Protein AF-A0A7G6STR0-F1 (afdb_monomer_lite)

Radius of gyration: 23.63 Å; chains: 1; bounding box: 39×69×59 Å

Secondary structure (DSSP, 8-state):
-----------------------SEEEEEEEETTEEEEEEEE--TTSPPEEEEEEEEEEETTS-EEEEEEEEEE-TT--SEEEEEEESEEEESSPPEEEEEE--

pLDDT: mean 85.56, std 17.43, range [40.66, 97.88]

Foldseek 3Di:
DDDDDDDDPDPPPPDCPPPPPPDQKDKFKWAAAWKIWIWMFRDDQPFAWKKKKKWFWFAFPVRDIDIDIDIDIHGRGGGRHTPDIDTRTHTGPDTMDMDIDTDD

Sequence (104 aa):
MNWIRIAAATALVGCPVAAVAKEAVSCGGAAMLGGAQLNCSHVEPTAPPQFCTFSWALHTMAGDQKIVEGTFLLPPGASNVTIYQGSGFDRALSNPIVICRGNK

Structure (mmCIF, N/CA/C/O backbone):
data_AF-A0A7G6STR0-F1
#
_entry.id   AF-A0A7G6STR0-F1
#
loop_
_atom_site.group_PDB
_atom_site.id
_atom_site.type_symbol
_atom_site.label_atom_id
_atom_site.label_alt_id
_atom_site.label_comp_id
_atom_site.label_asym_id
_atom_site.label_entity_id
_atom_site.label_seq_id
_atom_site.pdbx_PDB_ins_code
_atom_site.Cartn_x
_atom_site.Cartn_y
_atom_site.Cartn_z
_atom_site.occupancy
_atom_site.B_iso_or_equiv
_atom_site.auth_seq_id
_atom_site.auth_comp_id
_atom_site.auth_asym_id
_atom_site.auth_atom_id
_atom_site.pdbx_PDB_model_num
ATOM 1 N N . MET A 1 1 ? -27.388 -60.720 39.980 1.00 41.16 1 MET A N 1
ATOM 2 C CA . MET A 1 1 ? -27.520 -61.524 38.746 1.00 41.16 1 MET A CA 1
ATOM 3 C C . MET A 1 1 ? -28.829 -61.082 38.097 1.00 41.16 1 MET A C 1
ATOM 5 O O . MET A 1 1 ? -29.862 -61.351 38.677 1.00 41.16 1 MET A O 1
ATOM 9 N N . ASN A 1 2 ? -28.908 -60.246 37.063 1.00 40.66 2 ASN A N 1
ATOM 10 C CA . ASN A 1 2 ? -27.957 -59.842 36.032 1.00 40.66 2 ASN A CA 1
ATOM 11 C C . ASN A 1 2 ? -27.996 -58.322 35.808 1.00 40.66 2 ASN A C 1
ATOM 13 O O . ASN A 1 2 ? -29.062 -57.717 35.724 1.00 40.66 2 ASN A O 1
ATOM 17 N N . TRP A 1 3 ? -26.802 -57.750 35.676 1.00 55.72 3 TRP A N 1
ATOM 18 C CA . TRP A 1 3 ? -26.523 -56.467 35.041 1.00 55.72 3 TRP A CA 1
ATOM 19 C C . TRP A 1 3 ? -26.772 -56.556 33.531 1.00 55.72 3 TRP A C 1
ATOM 21 O O . TRP A 1 3 ? -26.474 -57.594 32.956 1.00 55.72 3 TRP A O 1
ATOM 31 N N . ILE A 1 4 ? -27.250 -55.468 32.915 1.00 56.59 4 ILE A N 1
ATOM 32 C CA . ILE A 1 4 ? -26.695 -54.817 31.707 1.00 56.59 4 ILE A CA 1
ATOM 33 C C . ILE A 1 4 ? -27.479 -53.502 31.533 1.00 56.59 4 ILE A C 1
ATOM 35 O O . ILE A 1 4 ? -28.665 -53.502 31.214 1.00 56.59 4 ILE A O 1
ATOM 39 N N . ARG A 1 5 ? -26.824 -52.362 31.789 1.00 52.34 5 ARG A N 1
ATOM 40 C CA . ARG A 1 5 ? -27.299 -51.038 31.363 1.00 52.34 5 ARG A CA 1
ATOM 41 C C . ARG A 1 5 ? -26.540 -50.683 30.092 1.00 52.34 5 ARG A C 1
ATOM 43 O O . ARG A 1 5 ? -25.324 -50.529 30.130 1.00 52.34 5 ARG A O 1
ATOM 50 N N . ILE A 1 6 ? -27.256 -50.608 28.977 1.00 55.66 6 ILE A N 1
ATOM 51 C CA . ILE A 1 6 ? -26.708 -50.224 27.677 1.00 55.66 6 ILE A CA 1
ATOM 52 C C . ILE A 1 6 ? -26.446 -48.717 27.727 1.00 55.66 6 ILE A C 1
ATOM 54 O O . ILE A 1 6 ? -27.377 -47.915 27.758 1.00 55.66 6 ILE A O 1
ATOM 58 N N . ALA A 1 7 ? -25.172 -48.338 27.796 1.00 56.47 7 ALA A N 1
ATOM 59 C CA . ALA A 1 7 ? -24.736 -46.959 27.652 1.00 56.47 7 ALA A CA 1
ATOM 60 C C . ALA A 1 7 ? -24.790 -46.587 26.164 1.00 56.47 7 ALA A C 1
ATOM 62 O O . ALA A 1 7 ? -23.963 -47.037 25.372 1.00 56.47 7 ALA A O 1
ATOM 63 N N . ALA A 1 8 ? -25.784 -45.788 25.777 1.00 53.91 8 ALA A N 1
ATOM 64 C CA . A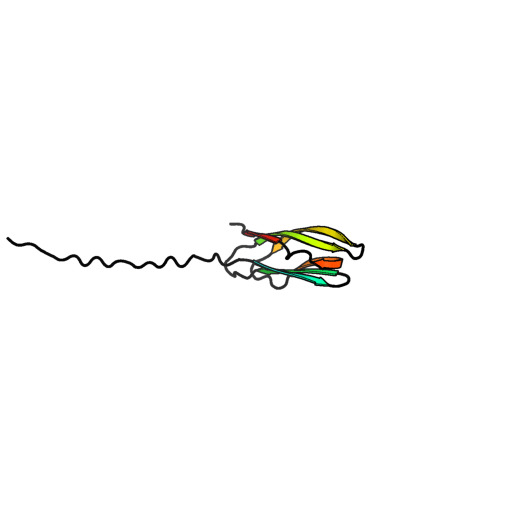LA A 1 8 ? -25.830 -45.162 24.464 1.00 53.91 8 ALA A CA 1
ATOM 65 C C . ALA A 1 8 ? -24.753 -44.068 24.407 1.00 53.91 8 ALA A C 1
ATOM 67 O O . ALA A 1 8 ? -24.936 -42.967 24.922 1.00 53.91 8 ALA A O 1
ATOM 68 N N . ALA A 1 9 ? -23.602 -44.392 23.819 1.00 55.94 9 ALA A N 1
ATOM 69 C CA . ALA A 1 9 ? -22.578 -43.413 23.491 1.00 55.94 9 ALA A CA 1
ATOM 70 C C . ALA A 1 9 ? -23.072 -42.564 22.310 1.00 55.94 9 ALA A C 1
ATOM 72 O O . ALA A 1 9 ? -23.070 -43.004 21.161 1.00 55.94 9 ALA A O 1
ATOM 73 N N . THR A 1 10 ? -23.527 -41.346 22.593 1.00 57.47 10 THR A N 1
ATOM 74 C CA . THR A 1 10 ? -23.783 -40.321 21.578 1.00 57.47 10 THR A CA 1
ATOM 75 C C . THR A 1 10 ? -22.456 -39.919 20.940 1.00 57.47 10 THR A C 1
ATOM 77 O O . THR A 1 10 ? -21.687 -39.150 21.516 1.00 57.47 10 THR A O 1
ATOM 80 N N . ALA A 1 11 ? -22.177 -40.464 19.757 1.00 55.41 11 ALA A N 1
ATOM 81 C CA . ALA A 1 11 ? -21.082 -40.025 18.908 1.00 55.41 11 ALA A CA 1
ATOM 82 C C . ALA A 1 11 ? -21.361 -38.587 18.442 1.00 55.41 11 ALA A C 1
ATOM 84 O O . ALA A 1 11 ? -22.206 -38.347 17.580 1.00 55.41 11 ALA A O 1
ATOM 85 N N . LEU A 1 12 ? -20.666 -37.625 19.048 1.00 50.50 12 LEU A N 1
ATOM 86 C CA . LEU A 1 12 ? -20.566 -36.253 18.561 1.00 50.50 12 LEU A CA 1
ATOM 87 C C . LEU A 1 12 ? -19.867 -36.283 17.197 1.00 50.50 12 LEU A C 1
ATOM 89 O O . LEU A 1 12 ? -18.641 -36.313 17.111 1.00 50.50 12 LEU A O 1
ATOM 93 N N . VAL A 1 13 ? -20.658 -36.286 16.124 1.00 54.69 13 VAL A N 1
ATOM 94 C CA . VAL A 1 13 ? -20.197 -35.991 14.763 1.00 54.69 13 VAL A CA 1
ATOM 95 C C . VAL A 1 13 ? -19.880 -34.496 14.711 1.00 54.69 13 VAL A C 1
ATOM 97 O O . VAL A 1 13 ? -20.676 -33.674 14.268 1.00 54.69 13 VAL A O 1
ATOM 100 N N . GLY A 1 14 ? -18.723 -34.125 15.252 1.00 49.19 14 GLY A N 1
ATOM 101 C CA . GLY A 1 14 ? -18.131 -32.815 15.033 1.00 49.19 14 GLY A CA 1
ATOM 102 C C . GLY A 1 14 ? -17.556 -32.784 13.626 1.00 49.19 14 GLY A C 1
ATOM 103 O O . GLY A 1 14 ? -16.438 -33.245 13.413 1.00 49.19 14 GLY A O 1
ATOM 104 N N . CYS A 1 15 ? -18.312 -32.270 12.654 1.00 49.00 15 CYS A N 1
ATOM 105 C CA . CYS A 1 15 ? -17.722 -31.854 11.386 1.00 49.00 15 CYS A CA 1
ATOM 106 C C . CYS A 1 15 ? -16.654 -30.797 11.699 1.00 49.00 15 CYS A C 1
ATOM 108 O O . CYS A 1 15 ? -17.003 -29.761 12.274 1.00 49.00 15 CYS A O 1
ATOM 110 N N . PRO A 1 16 ? -15.377 -31.008 11.335 1.00 53.38 16 PRO A N 1
ATOM 111 C CA . PRO A 1 16 ? -14.389 -29.952 11.403 1.00 53.38 16 PRO A CA 1
ATOM 112 C C . PRO A 1 16 ? -14.731 -28.978 10.277 1.00 53.38 16 PRO A C 1
ATOM 114 O O . PRO A 1 16 ? -14.235 -29.086 9.159 1.00 53.38 16 PRO A O 1
ATOM 117 N N . VAL A 1 17 ? -15.641 -28.044 10.544 1.00 54.34 17 VAL A N 1
ATOM 118 C CA . VAL A 1 17 ? -15.731 -26.842 9.725 1.00 54.34 17 VAL A CA 1
ATOM 119 C C . VAL A 1 17 ? -14.407 -26.139 9.966 1.00 54.34 17 VAL A C 1
ATOM 121 O O . VAL A 1 17 ? -14.150 -25.664 11.072 1.00 54.34 17 VAL A O 1
ATOM 124 N N . ALA A 1 18 ? -13.525 -26.178 8.968 1.00 54.47 18 ALA A N 1
ATOM 125 C CA . ALA A 1 18 ? -12.286 -25.426 8.988 1.00 54.47 18 ALA A CA 1
ATOM 126 C C . ALA A 1 18 ? -12.642 -23.988 9.373 1.00 54.47 18 ALA A C 1
ATOM 128 O O . ALA A 1 18 ? -13.394 -23.322 8.661 1.00 54.47 18 ALA A O 1
ATOM 129 N N . ALA A 1 19 ? -12.178 -23.548 10.541 1.00 54.22 19 ALA A N 1
ATOM 130 C CA . ALA A 1 19 ? -12.351 -22.178 10.975 1.00 54.22 19 ALA A CA 1
ATOM 131 C C . ALA A 1 19 ? 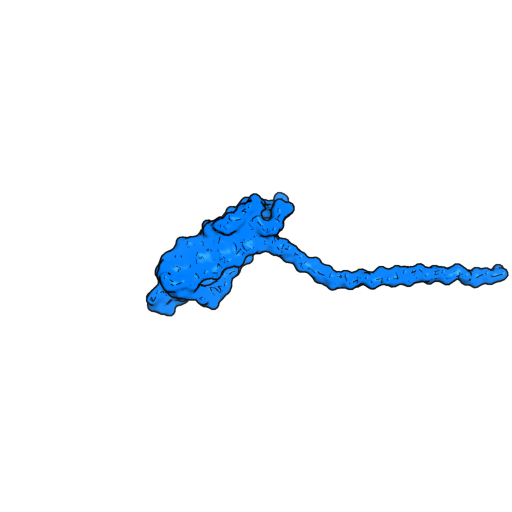-11.559 -21.308 9.998 1.00 54.22 19 ALA A C 1
ATOM 133 O O . ALA A 1 19 ? -10.343 -21.168 10.117 1.00 54.22 19 ALA A O 1
ATOM 134 N N . VAL A 1 20 ? -12.244 -20.789 8.980 1.00 55.78 20 VAL A N 1
ATOM 135 C CA . VAL A 1 20 ? -11.685 -19.793 8.076 1.00 55.78 20 VAL A CA 1
ATOM 136 C C . VAL A 1 20 ? -11.470 -18.566 8.948 1.00 55.78 20 VAL A C 1
ATOM 138 O O . VAL A 1 20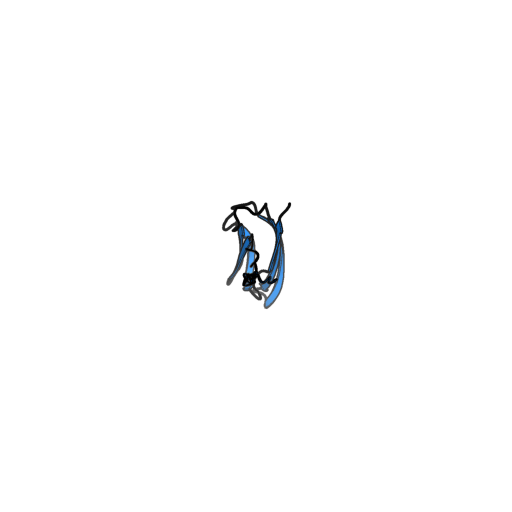 ? -12.435 -17.943 9.393 1.00 55.78 20 VAL A O 1
ATOM 141 N N . ALA A 1 21 ? -10.216 -18.285 9.302 1.00 58.12 21 ALA A N 1
ATOM 142 C CA . ALA A 1 21 ? -9.886 -17.081 10.043 1.00 58.12 21 ALA A CA 1
ATOM 143 C C . ALA A 1 21 ? -10.362 -15.896 9.199 1.00 58.12 21 ALA A C 1
ATOM 145 O O . ALA A 1 21 ? -9.860 -15.674 8.099 1.00 58.12 21 ALA A O 1
ATOM 146 N N . LYS A 1 22 ? -11.392 -15.197 9.680 1.00 65.62 22 LYS A N 1
ATOM 147 C CA . LYS A 1 22 ? -11.954 -14.043 8.989 1.00 65.62 22 LYS A CA 1
ATOM 148 C C . LYS A 1 22 ? -10.845 -12.997 8.868 1.00 65.62 22 LYS A C 1
ATOM 150 O O . LYS A 1 22 ? -10.261 -12.599 9.876 1.00 65.62 22 LYS A O 1
ATOM 155 N N . GLU A 1 23 ? -10.495 -12.625 7.640 1.00 80.12 23 GLU A N 1
ATOM 156 C CA . GLU A 1 23 ? -9.450 -11.631 7.402 1.00 80.12 23 GLU A CA 1
ATOM 157 C C . GLU A 1 23 ? -9.899 -10.292 7.995 1.00 80.12 23 GLU A C 1
ATOM 159 O O . GLU A 1 23 ? -10.992 -9.813 7.707 1.00 80.12 23 GLU A O 1
ATOM 164 N N . ALA A 1 24 ? -9.072 -9.688 8.854 1.00 89.81 24 ALA A N 1
ATOM 165 C CA . ALA A 1 24 ? -9.408 -8.416 9.498 1.00 89.81 24 ALA A CA 1
ATOM 166 C C . ALA A 1 24 ? -9.328 -7.218 8.538 1.00 89.81 24 ALA A C 1
ATOM 168 O O . ALA A 1 24 ? -9.861 -6.146 8.825 1.00 89.81 24 ALA A O 1
ATOM 169 N N . VAL A 1 25 ? -8.654 -7.395 7.400 1.00 93.94 25 VAL A N 1
ATOM 170 C CA . VAL A 1 25 ? -8.395 -6.358 6.404 1.00 93.94 25 VAL A CA 1
ATOM 171 C C . VAL A 1 25 ? -8.698 -6.910 5.020 1.00 93.94 25 VAL A C 1
ATOM 173 O O . VAL A 1 25 ? -8.307 -8.026 4.705 1.00 93.94 25 VAL A O 1
ATOM 176 N N . SER A 1 26 ? -9.345 -6.098 4.191 1.00 95.12 26 SER A N 1
ATOM 177 C CA . SER A 1 26 ? -9.538 -6.352 2.765 1.00 95.12 26 SER A CA 1
ATOM 178 C C . SER A 1 26 ? -8.838 -5.256 1.976 1.00 95.12 26 SER A C 1
ATOM 180 O O . SER A 1 26 ? -9.122 -4.075 2.183 1.00 95.12 26 SER A O 1
ATOM 182 N N . CYS A 1 27 ? -7.955 -5.635 1.056 1.00 96.31 27 CYS A N 1
ATOM 183 C CA . CYS A 1 27 ? -7.219 -4.702 0.210 1.00 96.31 27 CYS A CA 1
ATOM 184 C C . CYS A 1 27 ? -7.424 -5.017 -1.269 1.00 96.31 27 CYS A C 1
ATOM 186 O O . CYS A 1 27 ? -7.449 -6.177 -1.673 1.00 96.31 27 CYS A O 1
ATOM 188 N N . GLY A 1 28 ? -7.529 -3.968 -2.078 1.00 95.19 28 GLY A N 1
ATOM 189 C CA . GLY A 1 28 ? -7.642 -4.055 -3.526 1.00 95.19 28 GLY A CA 1
ATOM 190 C C . GLY A 1 28 ? -6.738 -3.025 -4.183 1.00 95.19 28 GLY A C 1
ATOM 191 O O . GLY A 1 28 ? -6.722 -1.860 -3.784 1.00 95.19 28 GLY A O 1
ATOM 192 N N . GLY A 1 29 ? -5.978 -3.465 -5.181 1.00 95.31 29 GLY A N 1
ATOM 193 C CA . GLY A 1 29 ? -5.107 -2.602 -5.967 1.00 95.31 29 GLY A CA 1
ATOM 194 C C . GLY A 1 29 ? -5.450 -2.682 -7.444 1.00 95.31 29 GLY A C 1
ATOM 195 O O . GLY A 1 29 ? -5.752 -3.758 -7.956 1.00 95.31 29 GLY A O 1
ATOM 196 N N . ALA A 1 30 ? -5.386 -1.545 -8.125 1.00 95.75 30 ALA A N 1
ATOM 197 C CA . ALA A 1 30 ? -5.547 -1.462 -9.566 1.00 95.75 30 ALA A CA 1
ATOM 198 C C . ALA A 1 30 ? -4.479 -0.540 -10.149 1.00 95.75 30 ALA A C 1
ATOM 200 O O . ALA A 1 30 ? -4.239 0.557 -9.642 1.00 95.75 30 ALA A O 1
ATOM 201 N N . ALA A 1 31 ? -3.845 -0.993 -11.224 1.00 94.94 31 ALA A N 1
ATOM 202 C CA . ALA A 1 31 ? -2.974 -0.165 -12.038 1.00 94.94 31 ALA A CA 1
ATOM 203 C C . ALA A 1 31 ? -3.553 -0.082 -13.446 1.00 94.94 31 ALA A C 1
ATOM 205 O O . ALA A 1 31 ? -3.929 -1.096 -14.035 1.00 94.94 31 ALA A O 1
ATOM 206 N N . MET A 1 32 ? -3.660 1.146 -13.932 1.00 89.62 32 MET A N 1
ATOM 207 C CA . MET A 1 32 ? -4.180 1.505 -15.244 1.00 89.62 32 MET A CA 1
ATOM 208 C C . MET A 1 32 ? -3.162 2.406 -15.937 1.00 89.62 32 MET A C 1
ATOM 210 O O . MET A 1 32 ? -2.214 2.880 -15.312 1.00 89.62 32 MET A O 1
ATOM 214 N N . LEU A 1 33 ? -3.374 2.682 -17.222 1.00 91.44 33 LEU A N 1
ATOM 215 C CA . LEU A 1 33 ? -2.468 3.508 -18.010 1.00 91.44 33 LEU A CA 1
ATOM 216 C C . LEU A 1 33 ? -2.250 4.883 -17.350 1.00 91.44 33 LEU A C 1
ATOM 218 O O . LEU A 1 33 ? -3.154 5.714 -17.306 1.00 91.44 33 LEU A O 1
ATOM 222 N N . GLY A 1 34 ? -1.046 5.103 -16.818 1.00 91.50 34 GLY A N 1
ATOM 223 C CA . GLY A 1 34 ? -0.627 6.340 -16.161 1.00 91.50 34 GLY A CA 1
ATOM 224 C C . GLY A 1 34 ? -0.548 6.287 -14.631 1.00 91.50 34 GLY A C 1
ATOM 225 O O . GLY A 1 34 ? 0.063 7.189 -14.050 1.00 91.50 34 GLY A O 1
ATOM 226 N N . GLY A 1 35 ? -1.076 5.258 -13.958 1.00 94.94 35 GLY A N 1
ATOM 227 C CA . GLY A 1 35 ? -1.036 5.211 -12.496 1.00 94.94 35 GLY A CA 1
ATOM 228 C C . GLY A 1 35 ? -1.457 3.905 -11.833 1.00 94.94 35 GLY A C 1
ATOM 229 O O . GLY A 1 35 ? -1.962 2.974 -12.452 1.00 94.94 35 GLY A O 1
ATOM 230 N N . ALA A 1 36 ? -1.228 3.852 -10.527 1.00 97.25 36 ALA A N 1
ATOM 231 C CA . ALA A 1 36 ? -1.523 2.709 -9.679 1.00 97.25 36 ALA A CA 1
ATOM 232 C C . ALA A 1 36 ? -2.075 3.183 -8.334 1.00 97.25 36 ALA A C 1
ATOM 234 O O . ALA A 1 36 ? -1.556 4.136 -7.748 1.00 97.25 36 ALA A O 1
ATOM 235 N N . GLN A 1 37 ? -3.116 2.517 -7.843 1.00 97.25 37 GLN A N 1
ATOM 236 C CA . GLN A 1 37 ? -3.729 2.805 -6.552 1.00 97.25 37 GLN A CA 1
ATOM 237 C C . GLN A 1 37 ? -3.962 1.513 -5.769 1.00 97.25 37 GLN A C 1
ATOM 239 O O . GLN A 1 37 ? -4.364 0.501 -6.342 1.00 97.25 37 GLN A O 1
ATOM 244 N N . LEU A 1 38 ? -3.725 1.572 -4.460 1.00 97.75 38 LEU A N 1
ATOM 245 C CA . LEU A 1 38 ? -4.032 0.526 -3.489 1.00 97.75 38 LEU A CA 1
ATOM 246 C C . LEU A 1 38 ? -4.922 1.111 -2.400 1.00 97.75 38 LEU A C 1
ATOM 248 O O . LEU A 1 38 ? -4.509 2.051 -1.716 1.00 97.75 38 LEU A O 1
ATOM 252 N N . ASN A 1 39 ? -6.084 0.495 -2.195 1.00 97.81 39 ASN A N 1
ATOM 253 C CA . ASN A 1 39 ? -6.997 0.847 -1.118 1.00 97.81 39 ASN A CA 1
ATOM 254 C C . ASN A 1 39 ? -7.205 -0.340 -0.181 1.00 97.81 39 ASN A C 1
ATOM 256 O O . ASN A 1 39 ? -7.237 -1.492 -0.617 1.00 97.81 39 ASN A O 1
ATOM 260 N N . CYS A 1 40 ? -7.387 -0.046 1.104 1.00 97.31 40 CYS A N 1
ATOM 261 C CA . CYS A 1 40 ? -7.647 -1.047 2.130 1.00 97.31 40 CYS A CA 1
ATOM 262 C C . CYS A 1 40 ? -8.785 -0.623 3.063 1.00 97.31 40 CYS A C 1
ATOM 264 O O . CYS A 1 40 ? -8.983 0.561 3.345 1.00 97.31 40 CYS A O 1
ATOM 266 N N . SER A 1 41 ? -9.501 -1.619 3.575 1.00 96.81 41 SER A N 1
ATOM 267 C CA . SER A 1 41 ? -10.578 -1.480 4.553 1.00 96.81 41 SER A CA 1
ATOM 268 C C . SER A 1 41 ? -10.360 -2.460 5.700 1.00 96.81 41 SER A C 1
ATOM 270 O O . SER A 1 41 ? -9.955 -3.599 5.477 1.00 96.81 41 SER A O 1
ATOM 272 N N . HIS A 1 42 ? -10.643 -2.033 6.925 1.00 95.69 42 HIS A N 1
ATOM 273 C CA . HIS A 1 42 ? -10.718 -2.881 8.107 1.00 95.69 42 HIS A CA 1
ATOM 274 C C . HIS A 1 42 ? -12.133 -3.460 8.175 1.00 95.69 42 HIS A C 1
ATOM 276 O O . HIS A 1 42 ? -13.104 -2.723 8.340 1.00 95.69 42 HIS A O 1
ATOM 282 N N . VAL A 1 43 ? -12.257 -4.766 7.944 1.00 94.19 43 VAL A N 1
ATOM 283 C CA . VAL A 1 43 ? -13.547 -5.434 7.681 1.00 94.19 43 VAL A CA 1
ATOM 284 C C . VAL A 1 43 ? -14.029 -6.308 8.839 1.00 94.19 43 VAL A C 1
ATOM 286 O O . VAL A 1 43 ? -15.149 -6.818 8.789 1.00 94.19 43 VAL A O 1
ATOM 289 N N . GLU A 1 44 ? -13.218 -6.469 9.889 1.00 90.94 44 GLU A N 1
ATOM 290 C CA . GLU A 1 44 ? -13.599 -7.189 11.106 1.00 90.94 44 GLU A CA 1
ATOM 291 C C . GLU A 1 44 ? -13.804 -6.216 12.276 1.00 90.94 44 GLU A C 1
ATOM 293 O O . GLU A 1 44 ? -12.824 -5.840 12.914 1.00 90.94 44 GLU A O 1
ATOM 298 N N . PRO A 1 45 ? -15.047 -5.827 12.615 1.00 82.75 45 PRO A N 1
ATOM 299 C CA . PRO A 1 45 ? -15.309 -4.768 13.592 1.00 82.75 45 PRO A CA 1
ATOM 300 C C . PRO A 1 45 ? -14.698 -4.997 14.977 1.00 82.75 45 PRO A C 1
ATOM 302 O O . PRO A 1 45 ? -14.406 -4.030 15.677 1.00 82.75 45 PRO A O 1
ATOM 305 N N . THR A 1 46 ? -14.515 -6.255 15.391 1.00 87.00 46 THR A N 1
ATOM 306 C CA . THR A 1 46 ? -13.971 -6.584 16.716 1.00 87.00 46 THR A CA 1
ATOM 307 C C . THR A 1 46 ? -12.457 -6.793 16.721 1.00 87.00 46 THR A C 1
ATOM 309 O O . THR A 1 46 ? -11.881 -7.020 17.784 1.00 87.00 46 THR A O 1
ATOM 312 N N . ALA A 1 47 ? -11.795 -6.759 15.561 1.00 89.62 47 ALA A N 1
ATOM 313 C CA . ALA A 1 47 ? -10.347 -6.891 15.492 1.00 89.62 47 ALA A CA 1
ATOM 314 C C . ALA A 1 47 ? -9.660 -5.584 15.929 1.00 89.62 47 ALA A C 1
ATOM 316 O O . ALA A 1 47 ? -10.142 -4.491 15.616 1.00 89.62 47 ALA A O 1
ATOM 317 N N . PRO A 1 48 ? -8.500 -5.665 16.605 1.00 91.81 48 PRO A N 1
ATOM 318 C CA . PRO A 1 48 ? -7.735 -4.481 16.982 1.00 91.81 48 PRO A CA 1
ATOM 319 C C . PRO A 1 48 ? -7.240 -3.709 15.744 1.00 91.81 48 PRO A C 1
ATOM 321 O O . PRO A 1 48 ? -7.309 -4.228 14.617 1.00 91.81 48 PRO A O 1
ATOM 324 N N . PRO A 1 49 ? -6.704 -2.484 15.926 1.00 93.75 49 PRO A N 1
ATOM 325 C CA . PRO A 1 49 ? -5.988 -1.778 14.869 1.00 93.75 49 PRO A CA 1
ATOM 326 C C . PRO A 1 49 ? -4.932 -2.678 14.220 1.00 93.75 49 PRO A C 1
ATOM 328 O O . PRO A 1 49 ? -4.232 -3.432 14.904 1.00 93.75 49 PRO A O 1
ATOM 331 N N . GLN A 1 50 ? -4.827 -2.601 12.897 1.00 95.38 50 GLN A N 1
ATOM 332 C CA . GLN A 1 50 ? -3.962 -3.475 12.112 1.00 95.38 50 GLN A CA 1
ATOM 333 C C . GLN A 1 50 ? -2.746 -2.693 11.634 1.00 95.38 50 GLN A C 1
ATOM 335 O O . GLN A 1 50 ? -2.884 -1.681 10.951 1.00 95.38 50 GLN A O 1
ATOM 340 N N . PHE A 1 51 ? -1.551 -3.161 11.980 1.00 95.88 51 PHE A N 1
ATOM 341 C CA . PHE A 1 51 ? -0.320 -2.659 11.387 1.00 95.88 51 PHE A CA 1
ATOM 342 C C . PHE A 1 51 ? 0.030 -3.530 10.183 1.00 95.88 51 PHE A C 1
ATOM 344 O O . PHE A 1 51 ? 0.232 -4.739 10.324 1.00 95.88 51 PHE A O 1
ATOM 351 N N . CYS A 1 52 ? 0.058 -2.929 8.999 1.00 96.44 52 CYS A N 1
ATOM 352 C CA . CYS A 1 52 ? 0.164 -3.636 7.734 1.00 96.44 52 CYS A CA 1
ATOM 353 C C . CYS A 1 52 ? 1.410 -3.211 6.956 1.00 96.44 52 CYS A C 1
ATOM 355 O O . CYS A 1 52 ? 1.841 -2.060 7.000 1.00 96.44 52 CYS A O 1
ATOM 357 N N . THR A 1 53 ? 1.980 -4.154 6.214 1.00 97.75 53 THR A N 1
ATOM 358 C CA . THR A 1 53 ? 3.009 -3.913 5.195 1.00 97.75 53 THR A CA 1
ATOM 359 C C . THR A 1 53 ? 2.452 -4.340 3.848 1.00 97.75 53 THR A C 1
ATOM 361 O O . THR A 1 53 ? 1.791 -5.378 3.774 1.00 97.75 53 THR A O 1
ATOM 364 N N . PHE A 1 54 ? 2.711 -3.565 2.797 1.00 97.88 54 PHE A N 1
ATOM 365 C CA . PHE A 1 54 ? 2.374 -3.952 1.432 1.00 97.88 54 PHE A CA 1
ATOM 366 C C . PHE A 1 54 ? 3.619 -4.052 0.555 1.00 97.88 54 PHE A C 1
ATOM 368 O O . PHE A 1 54 ? 4.593 -3.328 0.753 1.00 97.88 54 PHE A O 1
ATOM 375 N N . SER A 1 55 ? 3.551 -4.934 -0.436 1.00 97.88 55 SER A N 1
ATOM 376 C CA . SER A 1 55 ? 4.496 -5.020 -1.545 1.00 97.88 55 SER A CA 1
ATOM 377 C C . SER A 1 55 ? 3.725 -5.314 -2.825 1.00 97.88 55 SER A C 1
ATOM 379 O O . SER A 1 55 ? 2.799 -6.131 -2.831 1.00 97.88 55 SER A O 1
ATOM 381 N N . TRP A 1 56 ? 4.062 -4.622 -3.908 1.00 97.88 56 TRP A N 1
ATOM 382 C CA . TRP A 1 56 ? 3.323 -4.726 -5.157 1.00 97.88 56 TRP A CA 1
ATOM 383 C C . TRP A 1 56 ? 4.233 -4.566 -6.371 1.00 97.88 56 TRP A C 1
ATOM 385 O O . TRP A 1 56 ? 4.921 -3.556 -6.521 1.00 97.88 56 TRP A O 1
ATOM 395 N N . ALA A 1 57 ? 4.230 -5.574 -7.245 1.00 97.31 57 ALA A N 1
ATOM 396 C CA . ALA A 1 57 ? 4.962 -5.548 -8.501 1.00 97.31 57 ALA A CA 1
ATOM 397 C C . ALA A 1 57 ? 4.127 -4.864 -9.596 1.00 97.31 57 ALA A C 1
ATOM 399 O O . ALA A 1 57 ? 3.033 -5.314 -9.953 1.00 97.31 57 ALA A O 1
ATOM 400 N N . LEU A 1 58 ? 4.674 -3.787 -10.151 1.00 97.38 58 LEU A N 1
ATOM 401 C CA . LEU A 1 58 ? 4.056 -2.957 -11.175 1.00 97.38 58 LEU A CA 1
ATOM 402 C C . LEU A 1 58 ? 4.943 -2.887 -12.416 1.00 97.38 58 LEU A C 1
ATOM 404 O O . LEU A 1 58 ? 6.171 -2.912 -12.324 1.00 97.38 58 LEU A O 1
ATOM 408 N N . HIS A 1 59 ? 4.310 -2.763 -13.576 1.00 97.38 59 HIS A N 1
ATOM 409 C CA . HIS A 1 59 ? 4.990 -2.468 -14.828 1.00 97.38 59 HIS A CA 1
ATOM 410 C C . HIS A 1 59 ? 4.951 -0.961 -15.080 1.00 97.38 59 HIS A C 1
ATOM 412 O O . HIS A 1 59 ? 3.914 -0.314 -14.901 1.00 97.38 59 HIS A O 1
ATOM 418 N N . THR A 1 60 ? 6.097 -0.404 -15.445 1.00 96.25 60 THR A N 1
ATOM 419 C CA . THR A 1 60 ? 6.274 1.023 -15.705 1.00 96.25 60 THR A CA 1
ATOM 420 C C . THR A 1 60 ? 6.061 1.345 -17.178 1.00 96.25 60 THR A C 1
ATOM 422 O O . THR A 1 60 ? 6.352 0.530 -18.052 1.00 96.25 60 THR A O 1
ATOM 425 N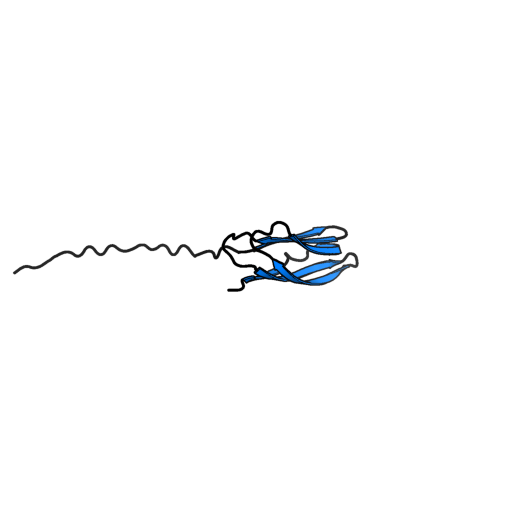 N . MET A 1 61 ? 5.688 2.594 -17.461 1.00 94.88 61 MET A N 1
ATOM 426 C CA . MET A 1 61 ? 5.533 3.092 -18.835 1.00 94.88 61 MET A CA 1
ATOM 427 C C . MET A 1 61 ? 6.829 3.005 -19.667 1.00 94.88 61 MET A C 1
ATOM 429 O O . MET A 1 61 ? 6.771 3.073 -20.892 1.00 94.88 61 MET A O 1
ATOM 433 N N . ALA A 1 62 ? 7.992 2.875 -19.018 1.00 94.38 62 ALA A N 1
ATOM 434 C CA . ALA A 1 62 ? 9.289 2.704 -19.672 1.00 94.38 62 ALA A CA 1
ATOM 435 C C . ALA A 1 62 ? 9.572 1.251 -20.104 1.00 94.38 62 ALA A C 1
ATOM 437 O O . ALA A 1 62 ? 10.561 1.005 -20.787 1.00 94.38 62 ALA A O 1
ATOM 438 N N . GLY A 1 63 ? 8.713 0.296 -19.731 1.00 93.62 63 GLY A N 1
ATOM 439 C CA . GLY A 1 63 ? 8.897 -1.133 -20.002 1.00 93.62 63 GLY A CA 1
ATOM 440 C C . GLY A 1 63 ? 9.560 -1.917 -18.866 1.00 93.62 63 GLY A C 1
ATOM 441 O O . GLY A 1 63 ? 9.675 -3.136 -18.958 1.00 93.62 63 GLY A O 1
ATOM 442 N N . ASP A 1 64 ? 9.967 -1.246 -17.786 1.00 96.25 64 ASP A N 1
ATOM 443 C CA . ASP A 1 64 ? 10.606 -1.889 -16.636 1.00 96.25 64 ASP A CA 1
ATOM 444 C C . ASP A 1 64 ? 9.584 -2.401 -15.613 1.00 96.25 64 ASP A C 1
ATOM 446 O O . ASP A 1 64 ? 8.483 -1.860 -15.477 1.00 96.25 64 ASP A O 1
ATOM 450 N N . GLN A 1 65 ? 9.987 -3.388 -14.812 1.00 96.25 65 GLN A N 1
ATOM 451 C CA . GLN A 1 65 ? 9.279 -3.792 -13.597 1.00 96.25 65 GLN A CA 1
ATOM 452 C C . GLN A 1 65 ? 9.798 -3.009 -12.386 1.00 96.25 65 GLN A C 1
ATOM 454 O O . GLN A 1 65 ? 11.002 -2.914 -12.156 1.00 96.25 65 GLN A O 1
ATOM 459 N N . LYS A 1 66 ? 8.880 -2.532 -11.544 1.00 96.06 66 LYS A N 1
ATOM 460 C CA . LYS A 1 66 ? 9.190 -1.888 -10.267 1.00 96.06 66 LYS A CA 1
ATOM 461 C C . LYS A 1 66 ? 8.370 -2.504 -9.140 1.00 96.06 66 LYS A C 1
ATOM 463 O O . LYS A 1 66 ? 7.171 -2.723 -9.288 1.00 96.06 66 LYS A O 1
ATOM 468 N N . ILE A 1 67 ? 9.012 -2.745 -8.001 1.00 97.12 67 ILE A N 1
ATOM 469 C CA . ILE A 1 67 ? 8.326 -3.111 -6.760 1.00 97.12 67 ILE A CA 1
ATOM 470 C C . ILE A 1 67 ? 8.099 -1.834 -5.954 1.00 97.12 67 ILE A C 1
ATOM 472 O O . ILE A 1 67 ? 9.029 -1.054 -5.744 1.00 97.12 67 ILE A O 1
ATOM 476 N N . VAL A 1 68 ? 6.856 -1.607 -5.539 1.00 97.31 68 VAL A N 1
ATOM 477 C CA . VAL A 1 68 ? 6.495 -0.550 -4.592 1.00 97.31 68 VAL A CA 1
ATOM 478 C C . VAL A 1 68 ? 6.093 -1.191 -3.276 1.00 97.31 68 VAL A C 1
ATOM 480 O O . VAL A 1 68 ? 5.376 -2.190 -3.255 1.00 97.31 68 VAL A O 1
ATOM 483 N N . GLU A 1 69 ? 6.573 -0.629 -2.179 1.00 97.88 69 GLU A N 1
ATOM 484 C CA . GLU A 1 69 ? 6.379 -1.185 -0.847 1.00 97.88 69 GLU A CA 1
ATOM 485 C C . GLU A 1 69 ? 6.2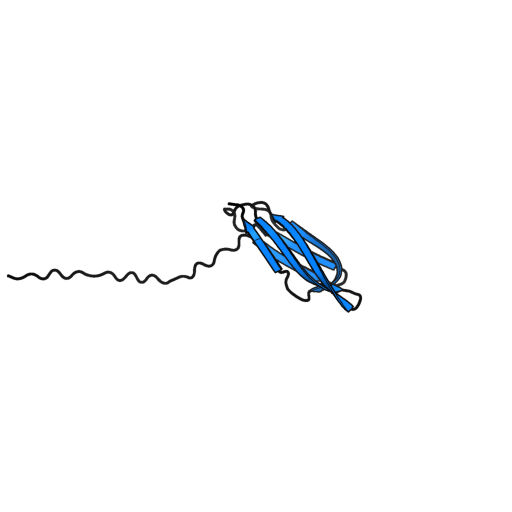44 -0.078 0.193 1.00 97.88 69 GLU A C 1
ATOM 487 O O . GLU A 1 69 ? 6.655 1.065 -0.027 1.00 97.88 69 GLU A O 1
ATOM 492 N N . GLY A 1 70 ? 5.641 -0.419 1.324 1.00 97.62 70 GLY A N 1
ATOM 493 C CA . GLY A 1 70 ? 5.442 0.514 2.420 1.00 97.62 70 GLY A CA 1
ATOM 494 C C . GLY A 1 70 ? 4.703 -0.110 3.592 1.00 97.62 70 GLY A C 1
ATOM 495 O O . GLY A 1 70 ? 4.262 -1.260 3.545 1.00 97.62 70 GLY A O 1
ATOM 496 N N . THR A 1 71 ? 4.559 0.669 4.657 1.00 97.25 71 THR A N 1
ATOM 497 C CA . THR A 1 71 ? 3.848 0.276 5.875 1.00 97.25 71 THR A CA 1
ATOM 498 C C . THR A 1 71 ? 2.775 1.298 6.214 1.00 97.25 71 THR A C 1
ATOM 500 O O . THR A 1 71 ? 2.893 2.479 5.891 1.00 97.25 71 THR A O 1
ATOM 503 N N . PHE A 1 72 ? 1.699 0.839 6.846 1.00 96.56 72 PHE A N 1
ATOM 504 C CA . PHE A 1 72 ? 0.594 1.692 7.259 1.00 96.56 72 PHE A CA 1
ATOM 505 C C . PHE A 1 72 ? -0.120 1.109 8.476 1.00 96.56 72 PHE A C 1
ATOM 507 O O . PHE A 1 72 ? -0.115 -0.100 8.713 1.00 96.56 72 PHE A O 1
ATOM 514 N N . LEU A 1 73 ? -0.754 1.987 9.249 1.00 95.56 73 LEU A N 1
ATOM 515 C CA . LEU A 1 73 ? -1.673 1.605 10.311 1.00 95.56 73 LEU A CA 1
ATOM 516 C C . LEU A 1 73 ? -3.100 1.762 9.790 1.00 95.56 73 LEU A C 1
ATOM 518 O O . LEU A 1 73 ? -3.458 2.828 9.291 1.00 95.56 73 LEU A O 1
ATOM 522 N N . LEU A 1 74 ? -3.913 0.720 9.931 1.00 95.56 74 LEU A N 1
ATOM 523 C CA . LEU A 1 74 ? -5.324 0.735 9.579 1.00 95.56 74 LEU A CA 1
ATOM 524 C C . LEU A 1 74 ? -6.173 0.679 10.859 1.00 95.56 74 LEU A C 1
ATOM 526 O O . LEU A 1 74 ? -6.218 -0.366 11.522 1.00 95.56 74 LEU A O 1
ATOM 530 N N . PRO A 1 75 ? -6.819 1.794 11.245 1.00 93.19 75 PRO A N 1
ATOM 531 C CA . PRO A 1 75 ? -7.695 1.826 12.408 1.00 93.19 75 PRO A CA 1
ATOM 532 C C . PRO A 1 75 ? -8.910 0.896 12.246 1.00 93.19 75 PRO A C 1
ATOM 534 O O . PRO A 1 75 ? -9.349 0.658 11.116 1.00 93.19 75 PRO A O 1
ATOM 537 N N . PRO A 1 76 ? -9.498 0.412 13.355 1.00 92.75 76 PRO A N 1
ATOM 538 C CA . PRO A 1 76 ? -10.745 -0.341 13.320 1.00 92.75 76 PRO A CA 1
ATOM 539 C C . PRO A 1 76 ? -11.858 0.437 12.618 1.00 92.75 76 PRO A C 1
ATOM 541 O O . PRO A 1 76 ? -12.040 1.629 12.866 1.00 92.75 76 PRO A O 1
ATOM 544 N N . GLY A 1 77 ? -12.592 -0.238 11.733 1.00 91.25 77 GLY A N 1
ATOM 545 C CA . GLY A 1 77 ? -13.709 0.351 10.987 1.00 91.25 77 GLY A CA 1
ATOM 546 C C . GLY A 1 77 ? -13.323 1.341 9.879 1.00 91.25 77 GLY A C 1
ATOM 547 O O . GLY A 1 77 ? -14.210 1.895 9.231 1.00 91.25 77 GLY A O 1
ATOM 548 N N . ALA A 1 78 ? -12.030 1.571 9.626 1.00 95.50 78 ALA A N 1
ATOM 549 C CA . ALA A 1 78 ? -11.598 2.376 8.490 1.00 95.50 78 ALA A CA 1
ATOM 550 C C . ALA A 1 78 ? -11.985 1.690 7.168 1.00 95.50 78 ALA A C 1
ATOM 552 O O . ALA A 1 78 ? -11.751 0.497 7.000 1.00 95.50 78 ALA A O 1
ATOM 553 N N . SER A 1 79 ? -12.547 2.431 6.211 1.00 96.38 79 SER A N 1
ATOM 554 C CA . SER A 1 79 ? -13.027 1.876 4.939 1.00 96.38 79 SER A CA 1
ATOM 555 C C . SER A 1 79 ? -12.510 2.681 3.755 1.00 96.38 79 SER A C 1
ATOM 557 O O . SER A 1 79 ? -12.545 3.909 3.783 1.00 96.38 79 SER A O 1
ATOM 559 N N . ASN A 1 80 ? -12.099 1.983 2.694 1.00 95.88 80 ASN A N 1
ATOM 560 C CA . ASN A 1 80 ? -11.618 2.547 1.431 1.00 95.88 80 ASN A CA 1
ATOM 561 C C . ASN A 1 80 ? -10.485 3.567 1.617 1.00 95.88 80 ASN A C 1
ATOM 563 O O . ASN A 1 80 ? -10.461 4.609 0.965 1.00 95.88 80 ASN A O 1
ATOM 567 N N . VAL A 1 81 ? -9.546 3.272 2.515 1.00 97.56 81 VAL A N 1
ATOM 568 C CA . VAL A 1 81 ? -8.389 4.132 2.771 1.00 97.56 81 VAL A CA 1
ATOM 569 C C . VAL A 1 81 ? -7.377 3.955 1.649 1.00 97.56 81 VAL A C 1
ATOM 571 O O . VAL A 1 81 ? -6.922 2.836 1.411 1.00 97.56 81 VAL A O 1
ATOM 574 N N . THR A 1 82 ? -6.992 5.048 0.990 1.00 97.81 82 THR A N 1
ATOM 575 C CA . THR A 1 82 ? -5.899 5.047 0.010 1.00 97.81 82 THR A CA 1
ATOM 576 C C . THR A 1 82 ? -4.568 4.844 0.722 1.00 97.81 82 THR A C 1
ATOM 578 O O . THR A 1 82 ? -4.098 5.721 1.443 1.00 97.81 82 THR A O 1
ATOM 581 N N . ILE A 1 83 ? -3.959 3.681 0.513 1.00 97.75 83 ILE A N 1
ATOM 582 C CA . ILE A 1 83 ? -2.668 3.306 1.100 1.00 97.75 83 ILE A CA 1
ATOM 583 C C . ILE A 1 83 ? -1.516 3.729 0.196 1.00 97.75 83 ILE A C 1
ATOM 585 O O . ILE A 1 83 ? -0.479 4.189 0.666 1.00 97.75 83 ILE A O 1
ATOM 589 N N . TYR A 1 84 ? -1.702 3.577 -1.113 1.00 97.69 84 TYR A N 1
ATOM 590 C CA . TYR A 1 84 ? -0.716 3.966 -2.107 1.00 97.69 84 TYR A CA 1
ATOM 591 C C . TYR A 1 84 ? -1.407 4.586 -3.313 1.00 97.69 84 TYR A C 1
ATOM 593 O O . TYR A 1 84 ? -2.423 4.079 -3.787 1.00 97.69 84 TYR A O 1
ATOM 601 N N . GLN A 1 85 ? -0.819 5.661 -3.827 1.00 96.88 85 GLN A N 1
ATOM 602 C CA . GLN A 1 85 ? -1.170 6.248 -5.108 1.00 96.88 85 GLN A CA 1
ATOM 603 C C . GLN A 1 85 ? 0.115 6.691 -5.803 1.00 96.88 85 GLN A C 1
ATOM 605 O O . GLN A 1 85 ? 0.879 7.491 -5.265 1.00 96.88 85 GLN A O 1
ATOM 610 N N . GLY A 1 86 ? 0.356 6.153 -6.993 1.00 95.69 86 GLY A N 1
ATOM 611 C CA . GLY A 1 86 ? 1.545 6.430 -7.788 1.00 95.69 86 GLY A CA 1
ATOM 612 C C . GLY A 1 86 ? 1.213 6.646 -9.256 1.00 95.69 86 GLY A C 1
ATOM 613 O O . GLY A 1 86 ? 0.158 6.238 -9.739 1.00 95.69 86 GLY A O 1
ATOM 614 N N . SER A 1 87 ? 2.136 7.281 -9.970 1.00 96.00 87 SER A N 1
ATOM 615 C CA . SER A 1 87 ? 2.066 7.523 -11.411 1.00 96.00 87 SER A CA 1
ATOM 616 C C . SER A 1 87 ? 3.212 6.822 -12.146 1.00 96.00 87 SER A C 1
ATOM 618 O O . SER A 1 87 ? 4.162 6.342 -11.525 1.00 96.00 87 SER A O 1
ATOM 620 N N . GLY A 1 88 ? 3.125 6.758 -13.477 1.00 95.69 88 GLY A N 1
ATOM 621 C CA . GLY A 1 88 ? 4.183 6.184 -14.320 1.00 95.69 88 GLY A CA 1
ATOM 622 C C . GLY A 1 88 ? 4.116 4.662 -14.481 1.00 95.69 88 GLY A C 1
ATOM 623 O O . GLY A 1 88 ? 5.087 4.051 -14.927 1.00 95.69 88 GLY A O 1
ATOM 624 N N . PHE A 1 89 ? 2.971 4.064 -14.157 1.00 97.12 89 PHE A N 1
ATOM 625 C CA . PHE A 1 89 ? 2.681 2.644 -14.350 1.00 97.12 89 PHE A CA 1
ATOM 626 C C . PHE A 1 89 ? 1.625 2.458 -15.438 1.00 97.12 89 PHE A C 1
ATOM 628 O O . PHE A 1 89 ? 0.774 3.329 -15.602 1.00 97.12 89 PHE A O 1
ATOM 635 N N . ASP A 1 90 ? 1.662 1.341 -16.160 1.00 95.19 90 ASP A N 1
ATOM 636 C CA . ASP A 1 90 ? 0.608 0.973 -17.122 1.00 95.19 90 ASP A CA 1
ATOM 637 C C . ASP A 1 90 ? -0.258 -0.200 -16.664 1.00 95.19 90 ASP A C 1
ATOM 639 O O . ASP A 1 90 ? -1.439 -0.250 -17.009 1.00 95.19 90 ASP A O 1
ATOM 643 N N . ARG A 1 91 ? 0.295 -1.130 -15.876 1.00 94.69 91 ARG A N 1
ATOM 644 C CA . ARG A 1 91 ? -0.438 -2.298 -15.368 1.00 94.69 91 ARG A CA 1
ATOM 645 C C . ARG A 1 91 ? 0.206 -2.900 -14.127 1.00 94.69 91 ARG A C 1
ATOM 647 O O . ARG A 1 91 ? 1.381 -2.682 -13.825 1.00 94.69 91 ARG A O 1
ATOM 654 N N . ALA A 1 92 ? -0.578 -3.719 -13.438 1.00 95.88 92 ALA A N 1
ATOM 655 C CA . ALA A 1 92 ? -0.116 -4.531 -12.327 1.00 95.88 92 ALA A CA 1
ATOM 656 C C . ALA A 1 92 ? 0.422 -5.861 -12.856 1.00 95.88 92 ALA A C 1
ATOM 658 O O . ALA A 1 92 ? -0.191 -6.477 -13.727 1.00 95.88 92 ALA A O 1
ATOM 659 N N . LEU A 1 93 ? 1.562 -6.303 -12.327 1.00 95.06 93 LEU A N 1
ATOM 660 C CA . LEU A 1 93 ? 2.129 -7.618 -12.643 1.00 95.06 93 LEU A CA 1
ATOM 661 C C . LEU A 1 93 ? 1.630 -8.697 -11.676 1.00 95.06 93 LEU A C 1
ATOM 663 O O . LEU A 1 93 ? 1.666 -9.882 -11.992 1.00 95.06 93 LEU A O 1
ATOM 667 N N . SER A 1 94 ? 1.144 -8.284 -10.506 1.00 91.81 94 SER A N 1
ATOM 668 C CA . SER A 1 94 ? 0.531 -9.143 -9.499 1.00 91.81 94 SER A CA 1
ATOM 669 C C . SER A 1 94 ? -0.589 -8.403 -8.773 1.00 91.81 94 SER A C 1
ATOM 671 O O . SER A 1 94 ? -0.681 -7.175 -8.829 1.00 91.81 94 SER A O 1
ATOM 673 N N . ASN A 1 95 ? -1.399 -9.137 -8.010 1.00 93.38 95 ASN A N 1
ATOM 674 C CA . ASN A 1 95 ? -2.168 -8.512 -6.938 1.00 93.38 95 ASN A CA 1
ATOM 675 C C . ASN A 1 95 ? -1.205 -7.944 -5.876 1.00 93.38 95 ASN A C 1
ATOM 677 O O . ASN A 1 95 ? -0.101 -8.481 -5.705 1.00 93.38 95 ASN A O 1
ATOM 681 N N . PRO A 1 96 ? -1.587 -6.864 -5.176 1.00 95.56 96 PRO A N 1
ATOM 682 C CA . PRO A 1 96 ? -0.814 -6.361 -4.050 1.00 95.56 96 PRO A CA 1
ATOM 683 C C . PRO A 1 96 ? -0.784 -7.415 -2.940 1.00 95.56 96 PRO A C 1
ATOM 685 O O . PRO A 1 96 ? -1.812 -7.988 -2.579 1.00 95.56 96 PRO A O 1
ATOM 688 N N . ILE A 1 97 ? 0.398 -7.660 -2.386 1.00 96.69 97 ILE A N 1
ATOM 689 C CA . ILE A 1 97 ? 0.564 -8.507 -1.209 1.00 96.69 97 ILE A CA 1
ATOM 690 C C . ILE A 1 97 ? 0.451 -7.593 0.001 1.00 96.69 97 ILE A C 1
ATOM 692 O O . ILE A 1 97 ? 1.244 -6.662 0.133 1.00 96.69 97 ILE A O 1
ATOM 696 N N . VAL A 1 98 ? -0.515 -7.853 0.881 1.00 97.00 98 VAL A N 1
ATOM 697 C CA . VAL A 1 98 ? -0.697 -7.095 2.123 1.00 97.00 98 VAL A CA 1
ATOM 698 C C . VAL A 1 98 ? -0.666 -8.049 3.306 1.00 97.00 98 VAL A C 1
ATOM 700 O O . VAL A 1 98 ? -1.437 -9.000 3.372 1.00 97.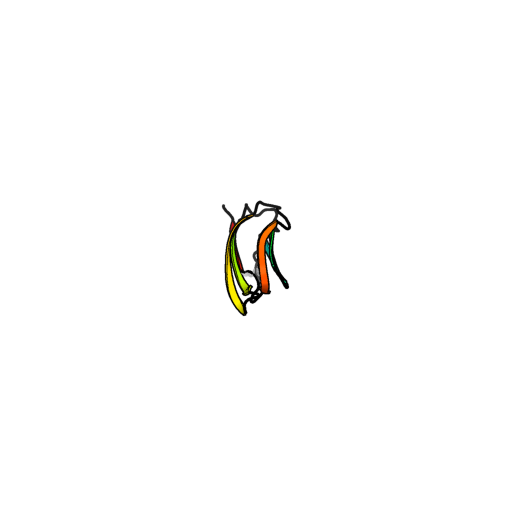00 98 VAL A O 1
ATOM 703 N N . ILE A 1 99 ? 0.241 -7.787 4.244 1.00 95.31 99 ILE A N 1
ATOM 704 C CA . ILE A 1 99 ? 0.413 -8.583 5.459 1.00 95.31 99 ILE A CA 1
ATOM 705 C C . ILE A 1 99 ? 0.114 -7.686 6.649 1.00 95.31 99 ILE A C 1
ATOM 707 O O . ILE A 1 99 ? 0.839 -6.723 6.898 1.00 95.31 99 ILE A O 1
ATOM 711 N N . CYS A 1 100 ? -0.935 -8.024 7.393 1.00 94.25 100 CYS A N 1
ATOM 712 C CA . CYS A 1 100 ? -1.391 -7.269 8.551 1.00 94.25 100 CYS A CA 1
ATOM 713 C C . CYS A 1 100 ? -1.180 -8.050 9.846 1.00 94.25 100 CYS A C 1
ATOM 715 O O . CYS A 1 100 ? -1.333 -9.272 9.893 1.00 94.25 100 CYS A O 1
ATOM 717 N N . ARG A 1 101 ? -0.825 -7.331 10.909 1.00 91.06 101 ARG A N 1
ATOM 718 C CA . ARG A 1 101 ? -0.730 -7.858 12.269 1.00 91.06 101 ARG A CA 1
ATOM 719 C C . ARG A 1 101 ? -1.513 -6.944 13.201 1.00 91.06 101 ARG A C 1
ATOM 721 O O . ARG A 1 101 ? -1.223 -5.751 13.294 1.00 91.06 101 ARG A O 1
ATOM 728 N N . GLY A 1 102 ? -2.492 -7.514 13.894 1.00 84.94 102 GLY A N 1
ATOM 729 C CA . GLY A 1 102 ? -3.199 -6.824 14.965 1.00 84.94 102 GLY A CA 1
ATOM 730 C C . GLY A 1 102 ? -2.298 -6.667 16.183 1.00 84.94 102 GLY A C 1
ATOM 731 O O . GLY A 1 102 ? -1.580 -7.604 16.540 1.00 84.94 102 GLY A O 1
ATOM 732 N N . ASN A 1 103 ? -2.340 -5.500 16.822 1.00 71.44 103 ASN A N 1
ATOM 733 C CA . ASN A 1 103 ? -1.744 -5.353 18.146 1.00 71.44 103 ASN A CA 1
ATOM 734 C C . ASN A 1 103 ? -2.691 -5.964 19.192 1.00 71.44 103 ASN A C 1
ATOM 736 O O . ASN A 1 103 ? -3.899 -5.759 19.089 1.00 71.44 103 ASN A O 1
ATOM 740 N N . LYS A 1 104 ? -2.165 -6.756 20.131 1.00 60.12 104 LYS A N 1
ATOM 741 C CA . LYS A 1 104 ? -2.974 -7.412 21.173 1.00 60.12 104 LYS A CA 1
ATOM 742 C C . LYS A 1 104 ? -3.395 -6.433 22.259 1.00 60.12 104 LYS A C 1
ATOM 744 O O . LYS A 1 104 ? -2.583 -5.537 22.573 1.00 60.12 104 LYS A O 1
#

Organism: NCBI:txid28104